Protein AF-A0A6L6BYK7-F1 (afdb_monomer)

pLDDT: mean 91.75, std 15.79, range [33.59, 98.62]

Radius of gyration: 14.8 Å; Cα contacts (8 Å, |Δi|>4): 148; chains: 1; bounding box: 34×34×35 Å

Nearest PDB structures (foldseek):
  1z94-assembly2_E-2  TM=8.835E-01  e=1.495E-04  Chromobacterium violaceum ATCC 12472
  1z94-assembly1_B  TM=9.245E-01  e=3.435E-04  Chromobacterium violaceum ATCC 12472
  1z94-assembly1_A  TM=8.862E-01  e=4.162E-04  Chromobacterium violaceum ATCC 12472
  2l8o-assembly1_A  TM=8.045E-01  e=5.737E-03  Cytophaga hutchinsonii ATCC 33406
  2n4b-assembly1_A  TM=7.050E-01  e=4.446E-02  Cupriavidus metallidurans CH34

Sequence (95 aa):
MADISNSADDRGEIRVARFFAGVQPERLFQAYTTPAELAEFFAPEGLSIDVDSVVIEPHVGGRFECTMVFDDTGEEAASIGVLIEVEAPNRLVGT

Secondary structure (DSSP, 8-state):
--------BTTTB-------TT--HHHHHHHHHSHHHHHHHSSPTTEEE-GGG-EE--STT-EEEEEEEETTT--EEEEEEEEEEEETTTEEEE-

Solvent-accessible surface area (backbone atoms only — not comparable to full-atom values): 5836 Å² total; per-residue (Å²): 135,83,86,80,82,76,76,81,51,100,76,86,54,86,80,87,87,84,87,68,85,95,60,56,57,58,57,56,39,46,35,76,54,32,42,71,50,30,36,75,66,72,48,56,92,72,38,41,38,50,48,91,53,36,42,59,38,96,40,66,76,20,48,40,33,36,31,38,30,34,72,90,77,65,51,76,47,79,46,77,32,41,23,74,42,64,45,87,53,82,42,78,41,69,98

Structure (mmCIF, N/CA/C/O backbone):
data_AF-A0A6L6BYK7-F1
#
_entry.id   AF-A0A6L6BYK7-F1
#
loop_
_atom_site.group_PDB
_atom_site.id
_atom_site.type_symbol
_atom_site.label_atom_id
_atom_site.label_alt_id
_atom_site.label_comp_id
_atom_site.label_asym_id
_atom_site.label_entity_id
_atom_site.label_seq_id
_atom_site.pdbx_PDB_ins_code
_atom_site.Cartn_x
_atom_site.Cartn_y
_atom_site.Cartn_z
_atom_site.occupancy
_atom_site.B_iso_or_equiv
_atom_site.auth_seq_id
_atom_site.auth_comp_id
_atom_site.auth_asym_id
_atom_site.auth_atom_id
_atom_site.pdbx_PDB_model_num
ATOM 1 N N . MET A 1 1 ? 17.671 -6.869 20.437 1.00 33.59 1 MET A N 1
ATOM 2 C CA . MET A 1 1 ? 17.619 -8.017 19.511 1.00 33.59 1 MET A CA 1
ATOM 3 C C . MET A 1 1 ? 16.214 -8.578 19.651 1.00 33.59 1 MET A C 1
ATOM 5 O O . MET A 1 1 ? 15.925 -9.161 20.683 1.00 33.59 1 MET A O 1
ATOM 9 N N . ALA A 1 2 ? 15.292 -8.187 18.768 1.00 40.50 2 ALA A N 1
ATOM 10 C CA . ALA A 1 2 ? 13.883 -8.562 18.893 1.00 40.50 2 ALA A CA 1
ATOM 11 C C . ALA A 1 2 ? 13.671 -9.924 18.222 1.00 40.50 2 ALA A C 1
ATOM 13 O O . ALA A 1 2 ? 13.982 -10.073 17.042 1.00 40.50 2 ALA A O 1
ATOM 14 N N . ASP A 1 3 ? 13.188 -10.893 18.995 1.00 37.09 3 ASP A N 1
ATOM 15 C CA . ASP A 1 3 ? 12.779 -12.216 18.530 1.00 37.09 3 ASP A CA 1
ATOM 16 C C . ASP A 1 3 ? 11.637 -12.086 17.513 1.00 37.09 3 ASP A C 1
ATOM 18 O O . ASP A 1 3 ? 10.531 -11.658 17.847 1.00 37.09 3 ASP A O 1
ATOM 22 N N . ILE A 1 4 ? 11.904 -12.458 16.261 1.00 48.94 4 ILE A N 1
ATOM 23 C CA . ILE A 1 4 ? 10.873 -12.644 15.240 1.00 48.94 4 ILE A CA 1
ATOM 24 C C . ILE A 1 4 ? 10.487 -14.122 15.295 1.00 48.94 4 ILE A C 1
ATOM 26 O O . ILE A 1 4 ? 11.108 -14.961 14.645 1.00 48.94 4 ILE A O 1
ATOM 30 N N . SER A 1 5 ? 9.478 -14.463 16.099 1.00 51.72 5 SER A N 1
ATOM 31 C CA . SER A 1 5 ? 8.858 -15.786 16.011 1.00 51.72 5 SER A CA 1
ATOM 32 C C . SER A 1 5 ? 7.971 -15.814 14.767 1.00 51.72 5 SER A C 1
ATOM 34 O O . SER A 1 5 ? 6.896 -15.221 14.748 1.00 51.72 5 SER A O 1
ATOM 36 N N . ASN A 1 6 ? 8.459 -16.456 13.706 1.00 47.62 6 ASN A N 1
ATOM 37 C CA . ASN A 1 6 ? 7.668 -16.783 12.527 1.00 47.62 6 ASN A CA 1
ATOM 38 C C . ASN A 1 6 ? 7.068 -18.180 12.740 1.00 47.62 6 ASN A C 1
ATOM 40 O O . ASN A 1 6 ? 7.723 -19.181 12.454 1.00 47.62 6 ASN A O 1
ATOM 44 N N . SER A 1 7 ? 5.861 -18.274 13.300 1.00 53.81 7 SER A N 1
ATOM 45 C CA . SER A 1 7 ? 5.095 -19.522 13.263 1.00 53.81 7 SER A CA 1
ATOM 46 C C . SER A 1 7 ? 4.191 -19.507 12.033 1.00 53.81 7 SER A C 1
ATOM 48 O O . S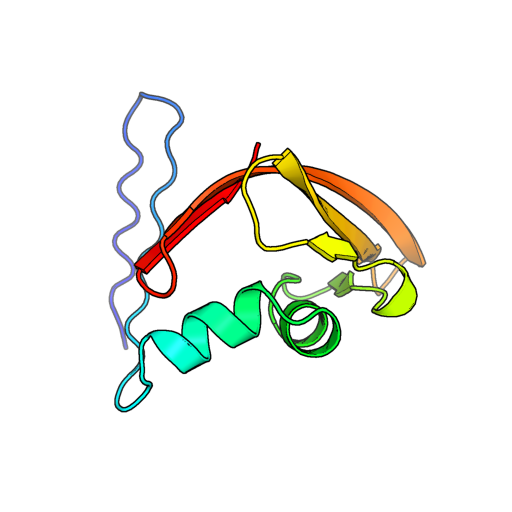ER A 1 7 ? 3.196 -18.787 11.979 1.00 53.81 7 SER A O 1
ATOM 50 N N . ALA A 1 8 ? 4.563 -20.289 11.019 1.00 49.28 8 ALA A N 1
ATOM 51 C CA . ALA A 1 8 ? 3.690 -20.553 9.885 1.00 49.28 8 ALA A CA 1
ATOM 52 C C . ALA A 1 8 ? 2.524 -21.440 10.356 1.00 49.28 8 ALA A C 1
ATOM 54 O O . ALA A 1 8 ? 2.734 -22.546 10.853 1.00 49.28 8 ALA A O 1
ATOM 55 N N . ASP A 1 9 ? 1.305 -20.924 10.240 1.00 54.81 9 ASP A N 1
ATOM 56 C CA . ASP A 1 9 ? 0.059 -21.682 10.343 1.00 54.81 9 ASP A CA 1
ATOM 57 C C . ASP A 1 9 ? -0.202 -22.368 8.987 1.00 54.81 9 ASP A C 1
ATOM 59 O O . ASP A 1 9 ? 0.024 -21.770 7.935 1.00 54.81 9 ASP A O 1
ATOM 63 N N . ASP A 1 10 ? -0.698 -23.605 8.994 1.00 58.66 10 ASP A N 1
ATOM 64 C CA . ASP A 1 10 ? -0.927 -24.477 7.824 1.00 58.66 10 ASP A CA 1
ATOM 65 C C . ASP A 1 10 ? -2.114 -24.011 6.936 1.00 58.66 10 ASP A C 1
ATOM 67 O O . ASP A 1 10 ? -2.711 -24.776 6.181 1.00 58.66 10 ASP A O 1
ATOM 71 N N . ARG A 1 11 ? -2.500 -22.730 7.048 1.00 65.12 11 ARG A N 1
ATOM 72 C CA . ARG A 1 11 ? -3.657 -22.089 6.394 1.00 65.12 11 ARG A CA 1
ATOM 73 C C . ARG A 1 11 ? -3.293 -21.114 5.270 1.00 65.12 11 ARG A C 1
ATOM 75 O O . ARG A 1 11 ? -4.178 -20.438 4.753 1.00 65.12 11 ARG A O 1
ATOM 82 N N . GLY A 1 12 ? -2.018 -21.027 4.888 1.00 86.44 12 GLY A N 1
ATOM 83 C CA . GLY A 1 12 ? -1.552 -20.057 3.888 1.00 86.44 12 GLY A CA 1
ATOM 84 C C . GLY A 1 12 ? -1.551 -18.610 4.394 1.00 86.44 12 GLY A C 1
ATOM 85 O O . GLY A 1 12 ? -1.533 -17.678 3.597 1.00 86.44 12 GLY A O 1
ATOM 86 N N . GLU A 1 13 ? -1.579 -18.41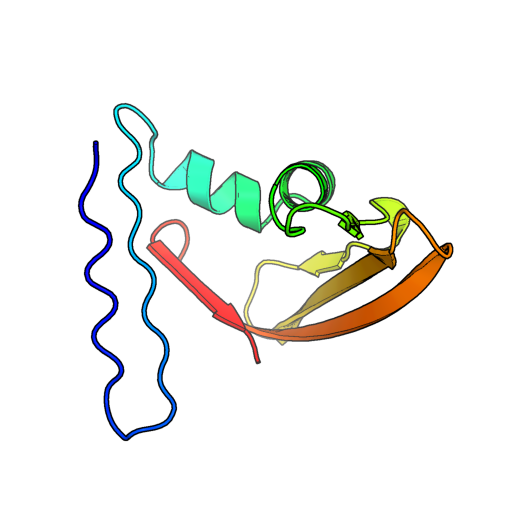5 5.714 1.00 90.75 13 GLU A N 1
ATOM 87 C CA . GLU A 1 13 ? -1.557 -17.099 6.346 1.00 90.75 13 GLU A CA 1
ATOM 88 C C . GLU A 1 13 ? -0.154 -16.775 6.864 1.00 90.75 13 GLU A C 1
ATOM 90 O O . GLU A 1 13 ? 0.434 -17.539 7.634 1.00 90.75 13 GLU A O 1
ATOM 95 N N . ILE A 1 14 ? 0.356 -15.604 6.486 1.00 93.25 14 ILE A N 1
ATOM 96 C CA . ILE A 1 14 ? 1.609 -15.057 7.006 1.00 93.25 14 ILE A CA 1
ATOM 97 C C . ILE A 1 14 ? 1.269 -13.897 7.938 1.00 93.25 14 ILE A C 1
ATOM 99 O O . ILE A 1 14 ? 0.582 -12.956 7.546 1.00 93.25 14 ILE A O 1
ATOM 103 N N . ARG A 1 15 ? 1.776 -13.947 9.175 1.00 94.44 15 ARG A N 1
ATOM 104 C CA . ARG A 1 15 ? 1.624 -12.870 10.161 1.00 94.44 15 ARG A CA 1
ATOM 105 C C . ARG A 1 15 ? 2.975 -12.243 10.469 1.00 94.44 15 ARG A C 1
ATOM 107 O O . ARG A 1 15 ? 3.893 -12.928 10.911 1.00 94.44 15 ARG A O 1
ATOM 114 N N . VAL A 1 16 ? 3.074 -10.927 10.298 1.00 94.75 16 VAL A N 1
ATOM 115 C CA . VAL A 1 16 ? 4.262 -10.146 10.657 1.00 94.75 16 VAL A CA 1
ATOM 116 C C . VAL A 1 16 ? 3.878 -9.119 11.713 1.00 94.75 16 VAL A C 1
ATOM 118 O O . VAL A 1 16 ? 2.991 -8.301 11.496 1.00 94.75 16 VAL A O 1
ATOM 121 N N . ALA A 1 17 ? 4.564 -9.146 12.856 1.00 95.62 17 ALA A N 1
ATOM 122 C CA . ALA A 1 17 ? 4.422 -8.146 13.908 1.00 95.62 17 ALA A CA 1
ATOM 123 C C . ALA A 1 17 ? 5.713 -7.328 14.051 1.00 95.62 17 ALA A C 1
ATOM 125 O O . ALA A 1 17 ? 6.831 -7.853 13.962 1.00 95.62 17 ALA A O 1
ATOM 126 N N . ARG A 1 18 ? 5.551 -6.021 14.270 1.00 95.06 18 ARG A N 1
ATOM 127 C CA . ARG A 1 18 ? 6.627 -5.057 14.526 1.00 95.06 18 ARG A CA 1
ATOM 128 C C . ARG A 1 18 ? 6.174 -4.089 15.619 1.00 95.06 18 ARG A C 1
ATOM 130 O O . ARG A 1 18 ? 5.005 -3.720 15.665 1.00 95.06 18 ARG A O 1
ATOM 137 N N . PHE A 1 19 ? 7.096 -3.688 16.493 1.00 96.12 19 PHE A N 1
ATOM 138 C CA . PHE A 1 19 ? 6.844 -2.703 17.546 1.00 96.12 19 PHE A CA 1
ATOM 139 C C . PHE A 1 19 ? 7.594 -1.406 17.241 1.00 96.12 19 PHE A C 1
ATOM 141 O O . PHE A 1 19 ? 8.806 -1.433 17.026 1.00 96.12 19 PHE A O 1
ATOM 148 N N . PHE A 1 20 ? 6.880 -0.282 17.271 1.00 95.62 20 PHE A N 1
ATOM 149 C CA . PHE A 1 20 ? 7.426 1.049 17.014 1.00 95.62 20 PHE A CA 1
ATOM 150 C C . PHE A 1 20 ? 7.320 1.904 18.282 1.00 95.62 20 PHE A C 1
ATOM 152 O O . PHE A 1 20 ? 6.245 2.377 18.646 1.00 95.62 20 PHE A O 1
ATOM 159 N N . ALA A 1 21 ? 8.439 2.081 18.987 1.00 96.69 21 ALA A N 1
ATOM 160 C CA . ALA A 1 21 ? 8.474 2.838 20.236 1.00 96.69 21 ALA A CA 1
ATOM 161 C C . ALA A 1 21 ? 8.283 4.343 19.983 1.00 96.69 21 ALA A C 1
ATOM 163 O O . ALA A 1 21 ? 9.025 4.940 19.209 1.00 96.69 21 ALA A O 1
ATOM 164 N N . GLY A 1 22 ? 7.316 4.962 20.666 1.00 96.69 22 GLY A N 1
ATOM 165 C CA . GLY A 1 22 ? 7.085 6.411 20.600 1.00 96.69 22 GLY A CA 1
ATOM 166 C C . GLY A 1 22 ? 6.438 6.912 19.303 1.00 96.69 22 GLY A C 1
ATOM 167 O O . GLY A 1 22 ? 6.360 8.120 19.101 1.00 96.69 22 GLY A O 1
ATOM 168 N N . VAL A 1 23 ? 5.965 6.012 18.437 1.00 96.44 23 VAL A N 1
ATOM 169 C CA . VAL A 1 23 ? 5.258 6.367 17.200 1.00 96.44 23 VAL A CA 1
ATOM 170 C C . VAL A 1 23 ? 3.753 6.252 17.429 1.00 96.44 23 VAL A C 1
ATOM 172 O O . VAL A 1 23 ? 3.274 5.250 17.958 1.00 96.44 23 VAL A O 1
ATOM 175 N N . GLN A 1 24 ? 3.006 7.284 17.040 1.00 97.44 24 GLN A N 1
ATOM 176 C CA . GLN A 1 24 ? 1.544 7.279 17.119 1.00 97.44 24 GLN A CA 1
ATOM 177 C C . GLN A 1 24 ? 0.939 6.446 15.971 1.00 97.44 24 GLN A C 1
ATOM 179 O O . GLN A 1 24 ? 1.484 6.489 14.861 1.00 97.44 24 GLN A O 1
ATOM 184 N N . PRO A 1 25 ? -0.177 5.723 16.188 1.00 97.50 25 PRO A N 1
ATOM 185 C CA . PRO A 1 25 ? -0.841 4.939 15.142 1.00 97.50 25 PRO A CA 1
ATOM 186 C C . PRO A 1 25 ? -1.155 5.743 13.876 1.00 97.50 25 PRO A C 1
ATOM 188 O O . PRO A 1 25 ? -0.963 5.248 12.772 1.00 97.50 25 PRO A O 1
ATOM 191 N N . GLU A 1 26 ? -1.549 7.009 14.019 1.00 98.25 26 GLU A N 1
ATOM 192 C CA . GLU A 1 26 ? -1.858 7.915 12.910 1.00 98.25 26 GLU A CA 1
ATOM 193 C C . GLU A 1 26 ? -0.651 8.137 11.998 1.00 98.25 26 GLU A C 1
ATOM 195 O O . GLU A 1 26 ? -0.810 8.235 10.783 1.00 98.25 26 GLU A O 1
ATOM 200 N N . ARG A 1 27 ? 0.565 8.170 12.562 1.00 98.00 27 ARG A N 1
ATOM 201 C CA . ARG A 1 27 ? 1.787 8.333 11.769 1.00 98.00 27 ARG A CA 1
ATOM 202 C C . ARG A 1 27 ? 2.119 7.070 10.983 1.00 98.00 27 ARG A C 1
ATOM 204 O O . ARG A 1 27 ? 2.546 7.176 9.840 1.00 98.00 27 ARG A O 1
ATOM 211 N N . LEU A 1 28 ? 1.917 5.894 11.582 1.00 97.50 28 LEU A N 1
ATOM 212 C CA . LEU A 1 28 ? 2.085 4.626 10.870 1.00 97.50 28 LEU A CA 1
ATOM 213 C C . LEU A 1 28 ? 1.057 4.509 9.750 1.00 97.50 28 LEU A C 1
ATOM 215 O O . LEU A 1 28 ? 1.431 4.218 8.623 1.00 97.50 28 LEU A O 1
ATOM 219 N N . PHE A 1 29 ? -0.212 4.802 10.035 1.00 98.25 29 PHE A N 1
ATOM 220 C CA . PHE A 1 29 ? -1.261 4.797 9.023 1.00 98.25 29 PHE A CA 1
ATOM 221 C C . PHE A 1 29 ? -0.914 5.736 7.862 1.00 98.25 29 PHE A C 1
ATOM 223 O O . PHE A 1 29 ? -0.941 5.313 6.712 1.00 98.25 29 PHE A O 1
ATOM 230 N N . GLN A 1 30 ? -0.487 6.969 8.165 1.00 98.25 30 GLN A N 1
ATOM 231 C CA . GLN A 1 30 ? -0.057 7.935 7.155 1.00 98.25 30 GLN A CA 1
ATOM 232 C C . GLN A 1 30 ? 1.079 7.404 6.271 1.00 98.25 30 GLN A C 1
ATOM 234 O O . GLN A 1 30 ? 1.019 7.610 5.060 1.00 98.25 30 GLN A O 1
ATOM 239 N N . ALA A 1 31 ? 2.057 6.696 6.842 1.00 98.06 31 ALA A N 1
ATOM 240 C CA . ALA A 1 31 ? 3.166 6.116 6.087 1.00 98.06 31 ALA A CA 1
ATOM 241 C C . ALA A 1 31 ? 2.687 5.085 5.052 1.00 98.06 31 ALA A C 1
ATOM 243 O O . ALA A 1 31 ? 3.183 5.060 3.931 1.00 98.06 31 ALA A O 1
ATOM 244 N N . TYR A 1 32 ? 1.669 4.286 5.383 1.00 97.69 32 TYR A N 1
ATOM 245 C CA . TYR A 1 32 ? 1.062 3.337 4.441 1.00 97.69 32 TYR A CA 1
ATOM 246 C C . TYR A 1 32 ? 0.095 3.980 3.440 1.00 97.69 32 TYR A C 1
ATOM 248 O O . TYR A 1 32 ? -0.245 3.344 2.446 1.00 97.69 32 TYR A O 1
ATOM 256 N N . THR A 1 33 ? -0.381 5.205 3.683 1.00 98.25 33 THR A N 1
ATOM 257 C CA . THR A 1 33 ? -1.385 5.864 2.827 1.00 98.25 33 THR A CA 1
ATOM 258 C C . THR A 1 33 ? -0.879 7.096 2.084 1.00 98.25 33 THR A C 1
ATOM 260 O O . THR A 1 33 ? -1.656 7.753 1.395 1.00 98.25 33 THR A O 1
ATOM 263 N N . THR A 1 34 ? 0.399 7.441 2.231 1.00 98.31 34 THR A N 1
ATOM 264 C CA . THR A 1 34 ? 1.022 8.587 1.559 1.00 98.31 34 THR A CA 1
ATOM 265 C C . THR A 1 34 ? 1.989 8.060 0.504 1.00 98.31 34 THR A C 1
ATOM 267 O O . THR A 1 34 ? 2.975 7.437 0.889 1.00 98.31 34 THR A O 1
ATOM 270 N N . PRO A 1 35 ? 1.760 8.314 -0.799 1.00 98.38 35 PRO A N 1
ATOM 271 C CA . PRO A 1 35 ? 2.544 7.704 -1.875 1.00 98.38 35 PRO A CA 1
ATOM 272 C C . PRO A 1 35 ? 4.064 7.832 -1.714 1.00 98.38 35 PRO A C 1
ATOM 274 O O . PRO A 1 35 ? 4.780 6.836 -1.767 1.00 98.38 35 PRO A O 1
ATOM 277 N N . ALA A 1 36 ? 4.540 9.047 -1.427 1.00 98.06 36 ALA A N 1
ATOM 278 C CA . ALA A 1 36 ? 5.962 9.313 -1.227 1.00 98.06 36 ALA A CA 1
ATOM 279 C C . ALA A 1 36 ? 6.544 8.572 -0.015 1.00 98.06 36 ALA A C 1
ATOM 281 O O . ALA A 1 36 ? 7.661 8.082 -0.087 1.00 98.06 36 ALA A O 1
ATOM 282 N N . GLU A 1 37 ? 5.789 8.450 1.080 1.00 98.25 37 GLU A N 1
ATOM 283 C CA . GLU A 1 37 ? 6.269 7.759 2.280 1.00 98.25 37 GLU A CA 1
ATOM 284 C C . GLU A 1 37 ? 6.270 6.240 2.085 1.00 98.25 37 GLU A C 1
ATOM 286 O O . GLU A 1 37 ? 7.220 5.582 2.492 1.00 98.25 37 GLU A O 1
ATOM 291 N N . LEU A 1 38 ? 5.249 5.679 1.423 1.00 98.31 38 LEU A N 1
ATOM 292 C CA . LEU A 1 38 ? 5.186 4.248 1.115 1.00 98.31 38 LEU A CA 1
ATOM 293 C C . LEU A 1 38 ? 6.411 3.812 0.297 1.00 98.31 38 LEU A C 1
ATOM 295 O O . LEU A 1 38 ? 7.041 2.800 0.615 1.00 98.31 38 LEU A O 1
ATOM 299 N N . ALA A 1 39 ? 6.761 4.592 -0.731 1.00 98.12 39 ALA A N 1
ATOM 300 C CA . ALA A 1 39 ? 7.880 4.297 -1.621 1.00 98.12 39 ALA A CA 1
ATOM 301 C C . ALA A 1 39 ? 9.233 4.208 -0.886 1.00 98.12 39 ALA A C 1
ATOM 303 O O . ALA A 1 39 ? 10.122 3.489 -1.335 1.00 98.12 39 ALA A O 1
ATOM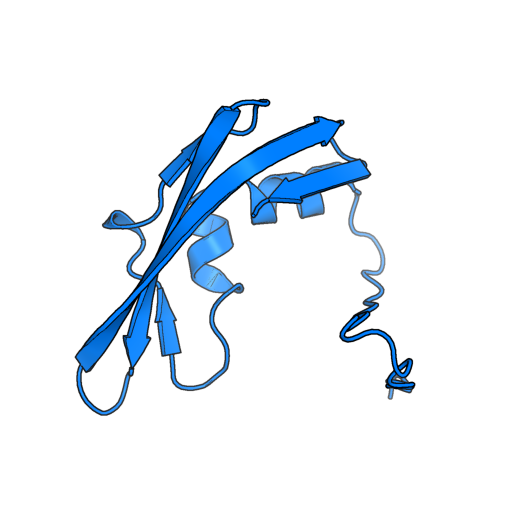 304 N N . GLU A 1 40 ? 9.382 4.880 0.261 1.00 97.25 40 GLU A N 1
ATOM 305 C CA . GLU A 1 40 ? 10.631 4.894 1.031 1.00 97.25 40 GLU A CA 1
ATOM 306 C C . GLU A 1 40 ? 10.892 3.608 1.830 1.00 97.25 40 GLU A C 1
ATOM 308 O O . GLU A 1 40 ? 12.049 3.321 2.134 1.00 97.25 40 GLU A O 1
ATOM 313 N N . PHE A 1 41 ? 9.859 2.844 2.213 1.00 95.19 41 PHE A N 1
ATOM 314 C CA . PHE A 1 41 ? 10.041 1.709 3.136 1.00 95.19 41 PHE A CA 1
ATOM 315 C C . PHE A 1 41 ? 9.360 0.402 2.725 1.00 95.19 41 PHE A C 1
ATOM 317 O O . PHE A 1 41 ? 9.642 -0.632 3.333 1.00 95.19 41 PHE A O 1
ATOM 324 N N . PHE A 1 42 ? 8.425 0.429 1.771 1.00 96.31 42 PHE A N 1
ATOM 325 C CA . PHE A 1 42 ? 7.604 -0.745 1.464 1.00 96.31 42 PHE A CA 1
ATOM 326 C C . PHE A 1 42 ? 8.332 -1.778 0.593 1.00 96.31 42 PHE A C 1
ATOM 328 O O . PHE A 1 42 ? 8.018 -2.968 0.660 1.00 96.31 42 PHE A O 1
ATOM 335 N N . ALA A 1 43 ? 9.320 -1.345 -0.194 1.00 96.38 43 ALA A N 1
ATOM 336 C CA . ALA A 1 43 ? 10.144 -2.243 -0.993 1.00 96.38 43 ALA A CA 1
ATOM 337 C C . ALA A 1 43 ? 11.118 -3.044 -0.102 1.00 96.38 43 ALA A C 1
ATOM 339 O O . ALA A 1 43 ? 11.706 -2.482 0.828 1.00 96.38 43 ALA A O 1
ATOM 340 N N . PRO A 1 44 ? 11.314 -4.349 -0.359 1.00 94.81 44 PRO A N 1
ATOM 341 C CA . PRO A 1 44 ? 12.390 -5.103 0.272 1.00 94.81 44 PRO A CA 1
ATOM 342 C C . PRO A 1 44 ? 13.766 -4.638 -0.233 1.00 94.81 44 PRO A C 1
ATOM 344 O O . PRO A 1 44 ? 13.883 -4.001 -1.274 1.00 94.81 44 PRO A O 1
ATOM 347 N N . GLU A 1 45 ? 14.826 -5.003 0.488 1.00 96.19 45 GLU A N 1
ATOM 348 C CA . GLU A 1 45 ? 16.204 -4.726 0.065 1.00 96.19 45 GLU A CA 1
ATOM 349 C C . GLU A 1 45 ? 16.497 -5.311 -1.332 1.00 96.19 45 GLU A C 1
ATOM 351 O O . GLU A 1 45 ? 16.156 -6.463 -1.610 1.00 96.19 45 GLU A O 1
ATOM 356 N N . GLY A 1 46 ? 17.140 -4.515 -2.193 1.00 97.12 46 GLY A N 1
ATOM 357 C CA . GLY A 1 46 ? 17.425 -4.856 -3.595 1.00 97.12 46 GLY A CA 1
ATOM 358 C C . GLY A 1 46 ? 16.319 -4.472 -4.584 1.00 97.12 46 GLY A C 1
ATOM 359 O O . GLY A 1 46 ? 16.467 -4.719 -5.783 1.00 97.12 46 GLY A O 1
ATOM 360 N N . LEU A 1 47 ? 15.223 -3.888 -4.091 1.00 98.25 47 LEU A N 1
ATOM 361 C CA . LEU A 1 47 ? 14.178 -3.288 -4.905 1.00 98.25 47 LEU A CA 1
ATOM 362 C C . LEU A 1 47 ? 13.897 -1.862 -4.431 1.00 98.25 47 LEU A C 1
ATOM 364 O O . LEU A 1 47 ? 13.972 -1.545 -3.242 1.00 98.25 47 LEU A O 1
ATOM 368 N N . SER A 1 48 ? 13.475 -1.027 -5.369 1.00 98.12 48 SER A N 1
ATOM 369 C CA . SER A 1 48 ? 12.948 0.311 -5.121 1.00 98.12 48 SER A CA 1
ATOM 370 C C . SER A 1 48 ? 11.511 0.417 -5.636 1.00 98.12 48 SER A C 1
ATOM 372 O O . SER A 1 48 ? 11.072 -0.398 -6.442 1.00 98.12 48 SER A O 1
ATOM 374 N N . ILE A 1 49 ? 10.733 1.382 -5.141 1.00 98.44 49 ILE A N 1
ATOM 375 C CA . ILE A 1 49 ? 9.407 1.695 -5.694 1.00 98.44 49 ILE A CA 1
ATOM 376 C C . ILE A 1 49 ? 9.514 2.993 -6.482 1.00 98.44 49 ILE A C 1
ATOM 378 O O . ILE A 1 49 ? 9.980 4.002 -5.950 1.00 98.44 49 ILE A O 1
ATOM 382 N N . ASP A 1 50 ? 9.039 2.980 -7.727 1.00 97.19 50 ASP A N 1
ATOM 383 C CA . ASP A 1 50 ? 8.847 4.212 -8.487 1.00 97.1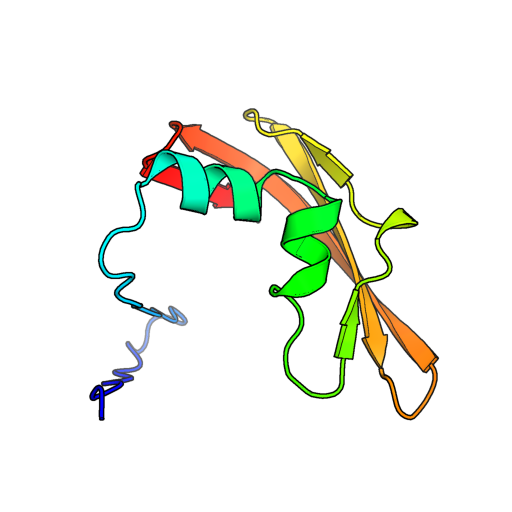9 50 ASP A CA 1
ATOM 384 C C . ASP A 1 50 ? 7.703 5.013 -7.856 1.00 97.19 50 ASP A C 1
ATOM 386 O O . ASP A 1 50 ? 6.541 4.612 -7.924 1.00 97.19 50 ASP A O 1
ATOM 390 N N . VAL A 1 51 ? 8.020 6.145 -7.229 1.00 97.62 51 VAL A N 1
ATOM 391 C CA . VAL A 1 51 ? 7.037 6.981 -6.527 1.00 97.62 51 VAL A CA 1
ATOM 392 C C . VAL A 1 51 ? 5.926 7.488 -7.447 1.00 97.62 51 VAL A C 1
ATOM 394 O O . VAL A 1 51 ? 4.784 7.602 -7.002 1.00 97.62 51 VAL A O 1
ATOM 397 N N .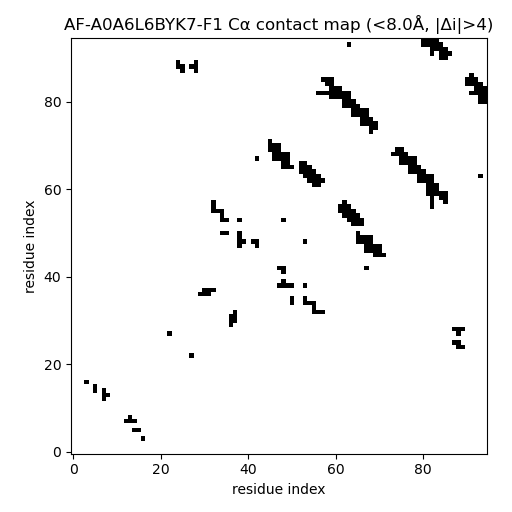 ASP A 1 52 ? 6.223 7.734 -8.726 1.00 97.94 52 ASP A N 1
ATOM 398 C CA . ASP A 1 52 ? 5.237 8.235 -9.689 1.00 97.94 52 ASP A CA 1
ATOM 399 C C . ASP A 1 52 ? 4.228 7.144 -10.090 1.00 97.94 52 ASP A C 1
ATOM 401 O O . ASP A 1 52 ? 3.123 7.448 -10.546 1.00 97.94 52 ASP A O 1
ATOM 405 N N . SER A 1 53 ? 4.572 5.871 -9.859 1.00 97.88 53 SER A N 1
ATOM 406 C CA . SER A 1 53 ? 3.670 4.729 -10.043 1.00 97.88 53 SER A CA 1
ATOM 407 C C . SER A 1 53 ? 2.699 4.522 -8.875 1.00 97.88 53 SER A C 1
ATOM 409 O O . SER A 1 53 ? 1.734 3.766 -9.005 1.00 97.88 53 SER A O 1
ATOM 411 N N . VAL A 1 54 ? 2.943 5.159 -7.723 1.00 98.62 54 VAL A N 1
ATOM 412 C CA . VAL A 1 54 ? 2.193 4.870 -6.500 1.00 98.62 54 VAL A CA 1
ATOM 413 C C . VAL A 1 54 ? 0.844 5.584 -6.503 1.00 98.62 54 VAL A C 1
ATOM 415 O O . VAL A 1 54 ? 0.765 6.813 -6.461 1.00 98.62 54 VAL A O 1
ATOM 418 N N . VAL A 1 55 ? -0.240 4.809 -6.462 1.00 98.62 55 VAL A N 1
ATOM 419 C CA . VAL A 1 55 ? -1.606 5.320 -6.292 1.00 98.62 55 VAL A CA 1
ATOM 420 C C . VAL A 1 55 ? -2.211 4.734 -5.031 1.00 98.62 55 VAL A C 1
ATOM 422 O O . VAL A 1 55 ? -2.334 3.519 -4.902 1.00 98.62 55 VAL A O 1
ATOM 425 N N . ILE A 1 56 ? -2.618 5.605 -4.106 1.00 98.56 56 ILE A N 1
ATOM 426 C CA . ILE A 1 56 ? -3.277 5.202 -2.864 1.00 98.56 56 ILE A CA 1
ATOM 427 C C . ILE A 1 56 ? -4.496 6.087 -2.630 1.00 98.56 56 ILE A C 1
ATOM 429 O O . ILE A 1 56 ? -4.378 7.297 -2.440 1.00 98.56 56 ILE A O 1
ATOM 433 N N . GLU A 1 57 ? -5.673 5.475 -2.612 1.00 98.62 57 GLU A N 1
ATOM 434 C CA . GLU A 1 57 ? -6.952 6.134 -2.349 1.00 98.62 57 GLU A CA 1
ATOM 435 C C . GLU A 1 57 ? -7.537 5.551 -1.052 1.00 98.62 57 GLU A C 1
ATOM 437 O O . GLU A 1 57 ? -8.222 4.534 -1.108 1.00 98.62 57 GLU A O 1
ATOM 442 N N . PRO A 1 58 ? -7.257 6.126 0.138 1.00 97.44 58 PRO A N 1
ATOM 443 C CA . PRO A 1 58 ? -7.510 5.487 1.436 1.00 97.44 58 PRO A CA 1
ATOM 444 C C . PRO A 1 58 ? -8.990 5.530 1.858 1.00 97.44 58 PRO A C 1
ATOM 446 O O . PRO A 1 58 ? -9.363 6.110 2.877 1.00 97.44 58 PRO A O 1
ATOM 449 N N . HIS A 1 59 ? -9.847 4.897 1.066 1.00 98.31 59 HIS A N 1
ATOM 450 C CA . HIS A 1 59 ? -11.254 4.632 1.337 1.00 98.31 59 HIS A CA 1
ATOM 451 C C . HIS A 1 59 ? -11.639 3.265 0.760 1.00 98.31 59 HIS A C 1
ATOM 453 O O . HIS A 1 59 ? -10.965 2.731 -0.118 1.00 98.31 59 HIS A O 1
ATOM 459 N N . VAL A 1 60 ? -12.750 2.689 1.226 1.00 98.62 60 VAL A N 1
ATOM 460 C CA . VAL A 1 60 ? -13.268 1.429 0.666 1.00 98.62 60 VAL A CA 1
ATOM 461 C C . VAL A 1 60 ? -13.536 1.597 -0.835 1.00 98.62 60 VAL A C 1
ATOM 463 O O . VAL A 1 60 ? -14.135 2.588 -1.259 1.00 98.62 60 VAL A O 1
ATOM 466 N N . GLY A 1 61 ? -13.063 0.641 -1.632 1.00 98.62 61 GLY A N 1
ATOM 467 C CA . GLY A 1 61 ? -13.103 0.655 -3.094 1.00 98.62 61 GLY A CA 1
ATOM 468 C C . GLY A 1 61 ? -11.994 1.473 -3.763 1.00 98.62 61 GLY A C 1
ATOM 469 O O . GLY A 1 61 ? -11.944 1.495 -4.989 1.00 98.62 61 GLY A O 1
ATOM 470 N N . GLY A 1 62 ? -11.132 2.141 -2.993 1.00 98.56 62 GLY A N 1
ATOM 471 C CA . GLY A 1 62 ? -10.009 2.906 -3.523 1.00 98.56 62 GLY A CA 1
ATOM 472 C C . GLY A 1 62 ? -8.843 2.021 -3.964 1.00 98.56 62 GLY A C 1
ATOM 473 O O . GLY A 1 62 ? -8.672 0.897 -3.484 1.00 98.56 62 GLY A O 1
ATOM 474 N N . ARG A 1 63 ? -8.048 2.529 -4.902 1.00 98.62 63 ARG A N 1
ATOM 475 C CA . ARG A 1 63 ? -6.875 1.849 -5.463 1.00 98.62 63 ARG A CA 1
ATOM 476 C C . ARG A 1 63 ? -5.707 1.804 -4.475 1.00 98.62 63 ARG A C 1
ATOM 478 O O . ARG A 1 63 ? -5.489 2.745 -3.710 1.00 98.62 63 ARG A O 1
ATOM 485 N N . PHE A 1 64 ? -4.942 0.718 -4.545 1.00 98.50 64 PHE A N 1
ATOM 486 C CA . PHE A 1 64 ? -3.616 0.586 -3.948 1.00 98.50 64 PHE A CA 1
ATOM 487 C C . PHE A 1 64 ? -2.688 -0.029 -4.996 1.00 98.50 64 PHE A C 1
ATOM 489 O O . PHE A 1 64 ? -2.763 -1.224 -5.279 1.00 98.50 64 PHE A O 1
ATOM 496 N N . GLU A 1 65 ? -1.859 0.798 -5.619 1.00 98.56 65 GLU A N 1
ATOM 497 C CA . GLU A 1 65 ? -0.988 0.402 -6.722 1.00 98.56 65 GLU A CA 1
ATOM 498 C C . GLU A 1 65 ? 0.427 0.915 -6.488 1.00 98.56 65 GLU A C 1
ATOM 500 O O . GLU A 1 65 ? 0.609 2.024 -5.985 1.00 98.56 65 GLU A O 1
ATOM 505 N N . CYS A 1 66 ? 1.422 0.113 -6.858 1.00 98.31 66 CYS A N 1
ATOM 506 C CA . CYS A 1 66 ? 2.818 0.526 -6.936 1.00 98.31 66 CYS A CA 1
ATOM 507 C C . CYS A 1 66 ? 3.600 -0.400 -7.873 1.00 98.31 66 CYS A C 1
ATOM 509 O O . CYS A 1 66 ? 3.281 -1.583 -8.009 1.00 98.31 66 CYS A O 1
ATOM 511 N N . THR A 1 67 ? 4.654 0.122 -8.488 1.00 98.56 67 THR A N 1
ATOM 512 C CA . THR A 1 67 ? 5.613 -0.658 -9.270 1.00 98.56 67 THR A CA 1
ATOM 513 C C . THR A 1 67 ? 6.915 -0.765 -8.496 1.00 98.56 67 THR A C 1
ATOM 515 O O . THR A 1 67 ? 7.531 0.246 -8.156 1.00 98.56 67 THR A O 1
ATOM 518 N N . MET A 1 68 ? 7.333 -2.000 -8.216 1.00 98.12 68 MET A N 1
ATOM 519 C CA . MET A 1 68 ? 8.670 -2.281 -7.705 1.00 98.12 68 MET A CA 1
ATOM 520 C C . MET A 1 68 ? 9.637 -2.457 -8.875 1.00 98.12 68 MET A C 1
ATOM 522 O O . MET A 1 68 ? 9.298 -3.102 -9.866 1.00 98.12 68 MET A O 1
ATOM 526 N N . VAL A 1 69 ? 10.837 -1.910 -8.741 1.00 98.38 69 VAL A N 1
ATOM 527 C CA . VAL A 1 69 ? 11.920 -1.970 -9.720 1.00 98.38 69 VAL A CA 1
ATOM 528 C C . VAL A 1 69 ? 13.076 -2.743 -9.101 1.00 98.38 69 VAL A C 1
ATOM 530 O O . VAL A 1 69 ? 13.483 -2.457 -7.975 1.00 98.38 69 VAL A O 1
ATOM 533 N N . PHE A 1 70 ? 13.597 -3.732 -9.818 1.00 97.94 70 PHE A N 1
ATOM 534 C CA . PHE A 1 70 ? 14.798 -4.458 -9.411 1.00 97.94 70 PHE A CA 1
ATOM 535 C C . PHE A 1 70 ? 16.028 -3.584 -9.656 1.00 97.94 70 PHE A C 1
ATOM 537 O O . PHE A 1 70 ? 16.301 -3.206 -10.794 1.00 97.94 70 PHE A O 1
ATOM 544 N N . ASP A 1 71 ? 16.793 -3.273 -8.610 1.00 97.69 71 ASP A N 1
ATOM 545 C CA . ASP A 1 71 ? 17.884 -2.292 -8.709 1.00 97.69 71 ASP A CA 1
ATOM 546 C C . ASP A 1 71 ? 19.034 -2.755 -9.630 1.00 97.69 71 ASP A C 1
ATOM 548 O O . ASP A 1 71 ? 19.778 -1.937 -10.174 1.00 97.69 71 ASP A O 1
ATOM 552 N N . ASP A 1 72 ? 19.205 -4.068 -9.807 1.00 97.69 72 ASP A N 1
ATOM 553 C CA . ASP A 1 72 ? 20.290 -4.673 -10.586 1.00 97.69 72 ASP A CA 1
ATOM 554 C C . ASP A 1 72 ? 19.994 -4.780 -12.091 1.00 97.69 72 ASP A C 1
ATOM 556 O O . ASP A 1 72 ? 20.903 -4.671 -12.918 1.00 97.69 72 ASP A O 1
ATOM 560 N N . THR A 1 73 ? 18.731 -4.998 -12.446 1.00 98.00 73 THR A N 1
ATOM 561 C CA . THR A 1 73 ? 18.272 -5.286 -13.812 1.00 98.00 73 THR A CA 1
ATOM 562 C C . THR A 1 73 ? 17.405 -4.175 -14.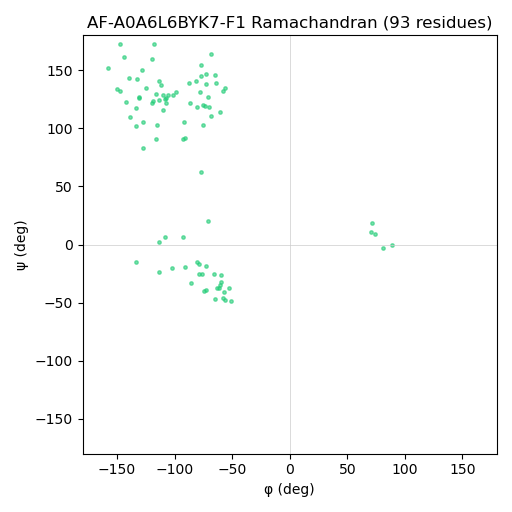393 1.00 98.00 73 THR A C 1
ATOM 564 O O . THR A 1 73 ? 17.321 -4.047 -15.614 1.00 98.00 73 THR A O 1
ATOM 567 N N . GLY A 1 74 ? 16.775 -3.366 -13.540 1.00 97.75 74 GLY A N 1
ATOM 568 C CA . GLY A 1 74 ? 15.748 -2.402 -13.922 1.00 97.75 74 GLY A CA 1
ATOM 569 C C . GLY A 1 74 ? 14.424 -3.049 -14.336 1.00 97.75 74 GLY A C 1
ATOM 570 O O . GLY A 1 74 ? 13.577 -2.359 -14.895 1.00 97.75 74 GLY A O 1
ATOM 571 N N . GLU A 1 75 ? 14.240 -4.358 -14.120 1.00 98.19 75 GLU A N 1
ATOM 572 C CA . GLU A 1 75 ? 12.958 -5.014 -14.384 1.00 98.19 75 GLU A CA 1
ATOM 573 C C . GLU A 1 75 ? 11.871 -4.469 -13.451 1.00 98.19 75 GLU A C 1
ATOM 575 O O . GLU A 1 75 ? 12.132 -4.134 -12.295 1.00 98.19 75 GLU A O 1
ATOM 580 N N . GLU A 1 76 ? 10.640 -4.391 -13.954 1.00 98.06 76 GLU A N 1
ATOM 581 C CA . GLU A 1 76 ? 9.500 -3.820 -13.238 1.00 98.06 76 GLU A CA 1
ATOM 582 C C . GLU A 1 76 ? 8.476 -4.899 -12.871 1.00 98.06 76 GLU A C 1
ATOM 584 O O . GLU A 1 76 ? 8.112 -5.750 -13.688 1.00 98.06 76 GLU A O 1
ATOM 589 N N . ALA A 1 77 ? 7.959 -4.824 -11.647 1.00 97.19 77 ALA A N 1
ATOM 590 C CA . ALA A 1 77 ? 6.891 -5.670 -11.136 1.00 97.19 77 ALA A CA 1
ATOM 591 C C . ALA A 1 77 ? 5.767 -4.806 -10.549 1.00 97.19 77 ALA A C 1
ATOM 593 O O . ALA A 1 77 ? 5.885 -4.249 -9.454 1.00 97.19 77 ALA A O 1
ATOM 594 N N . ALA A 1 78 ? 4.657 -4.709 -11.282 1.00 97.31 78 ALA A N 1
ATOM 595 C CA . ALA A 1 78 ? 3.478 -3.971 -10.845 1.00 97.31 78 ALA A CA 1
ATOM 596 C C . ALA A 1 78 ? 2.663 -4.768 -9.815 1.00 97.31 78 ALA A C 1
ATOM 598 O O . ALA A 1 78 ? 2.311 -5.928 -10.039 1.00 97.31 78 ALA A O 1
ATOM 599 N N . SER A 1 79 ? 2.315 -4.110 -8.713 1.00 96.31 79 SER A N 1
ATOM 600 C CA . SER A 1 79 ? 1.354 -4.571 -7.713 1.00 96.31 79 SER A CA 1
ATOM 601 C C . SER A 1 79 ? 0.090 -3.725 -7.816 1.00 96.31 79 SER A C 1
ATOM 603 O O . SER A 1 79 ? 0.160 -2.499 -7.760 1.00 96.31 79 SER A O 1
ATOM 605 N N . ILE A 1 80 ? -1.065 -4.372 -7.981 1.00 97.81 80 ILE A N 1
ATOM 606 C CA . ILE A 1 80 ? -2.365 -3.711 -8.135 1.00 97.81 80 ILE A CA 1
ATOM 607 C C . ILE A 1 80 ? -3.355 -4.361 -7.177 1.00 97.81 80 ILE A C 1
ATOM 609 O O . ILE A 1 80 ? -3.556 -5.573 -7.228 1.00 97.81 80 ILE A O 1
ATOM 613 N N . GLY A 1 81 ? -4.002 -3.546 -6.351 1.00 97.94 81 GLY A N 1
ATOM 614 C CA . GLY A 1 81 ? -5.012 -3.987 -5.401 1.00 97.94 81 GLY A CA 1
ATOM 615 C C . GLY A 1 81 ? -6.098 -2.942 -5.160 1.00 97.94 81 GLY A C 1
ATOM 616 O O . GLY A 1 81 ? -6.029 -1.798 -5.618 1.00 97.94 81 GLY A O 1
ATOM 617 N N . VAL A 1 82 ? -7.127 -3.358 -4.422 1.00 98.56 82 VAL A N 1
ATOM 618 C CA . VAL A 1 82 ? -8.243 -2.504 -3.997 1.00 98.56 82 VAL A CA 1
ATOM 619 C C . VAL A 1 82 ? -8.370 -2.568 -2.482 1.00 98.56 82 VAL A C 1
ATOM 621 O O . VAL A 1 82 ? -8.358 -3.653 -1.901 1.00 98.56 82 VAL A O 1
ATOM 624 N N . LEU A 1 83 ? -8.531 -1.416 -1.835 1.00 98.62 83 LEU A N 1
ATOM 625 C CA . LEU A 1 83 ? -8.802 -1.342 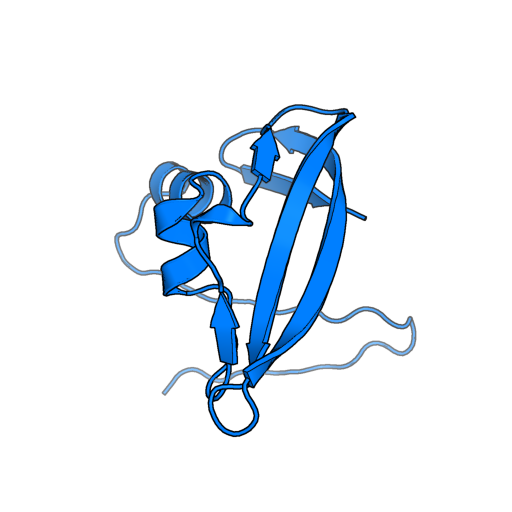-0.405 1.00 98.62 83 LEU A CA 1
ATOM 626 C C . LEU A 1 83 ? -10.246 -1.764 -0.122 1.00 98.62 83 LEU A C 1
ATOM 628 O O . LEU A 1 83 ? -11.198 -1.134 -0.581 1.00 98.62 83 LEU A O 1
ATOM 632 N N . ILE A 1 84 ? -10.422 -2.827 0.656 1.00 98.62 84 ILE A N 1
ATOM 633 C CA . ILE A 1 84 ? -11.739 -3.402 0.972 1.0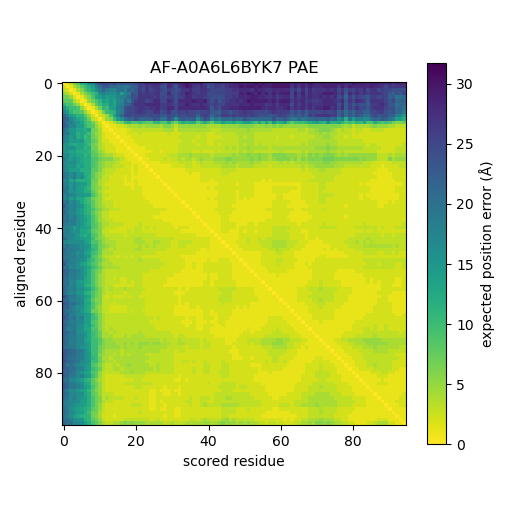0 98.62 84 ILE A CA 1
ATOM 634 C C . ILE A 1 84 ? -12.235 -3.022 2.367 1.00 98.62 84 ILE A C 1
ATOM 636 O O . ILE A 1 84 ? -13.437 -3.061 2.620 1.00 98.62 84 ILE A O 1
ATOM 640 N N . GLU A 1 85 ? -11.337 -2.605 3.260 1.00 98.44 85 GLU A N 1
ATOM 641 C CA . GLU A 1 85 ? -11.692 -2.065 4.570 1.00 98.44 85 GLU A CA 1
ATOM 642 C C . GLU A 1 85 ? -10.676 -1.005 4.995 1.00 98.44 85 GLU A C 1
ATOM 644 O O . GLU A 1 85 ? -9.464 -1.221 4.912 1.00 98.44 85 GLU A O 1
ATOM 649 N N . VAL A 1 86 ? -11.179 0.141 5.455 1.00 98.44 86 VAL A N 1
ATOM 650 C CA . VAL A 1 86 ? -10.360 1.269 5.905 1.00 98.44 86 VAL A CA 1
ATOM 651 C C . VAL A 1 86 ? -10.982 1.855 7.168 1.00 98.44 86 VAL A C 1
ATOM 653 O O . VAL A 1 86 ? -12.034 2.488 7.114 1.00 98.44 86 VAL A O 1
ATOM 656 N N . GLU A 1 87 ? -10.314 1.659 8.302 1.00 98.44 87 GLU A N 1
ATOM 657 C CA . GLU A 1 87 ? -10.699 2.212 9.603 1.00 98.44 87 GLU A CA 1
ATOM 658 C C . GLU A 1 87 ? -9.493 2.937 10.203 1.00 98.44 87 GLU A C 1
ATOM 660 O O . GLU A 1 87 ? -8.714 2.378 10.979 1.00 98.44 87 GLU A O 1
ATOM 665 N N . ALA A 1 88 ? -9.290 4.190 9.798 1.00 97.44 88 ALA A N 1
ATOM 666 C CA . ALA A 1 88 ? -8.137 4.962 10.242 1.00 97.44 88 ALA A CA 1
ATOM 667 C C . ALA A 1 88 ? -8.166 5.213 11.770 1.00 97.44 88 ALA A C 1
ATOM 669 O O . ALA A 1 88 ? -9.227 5.531 12.314 1.00 97.44 88 ALA A O 1
ATOM 670 N N . PRO A 1 89 ? -7.018 5.121 12.473 1.00 98.00 89 PRO A N 1
ATOM 671 C CA . PRO A 1 89 ? -5.694 4.709 11.984 1.00 98.00 89 PRO A CA 1
ATOM 672 C C . PRO A 1 89 ? -5.408 3.203 12.159 1.00 98.00 89 PRO A C 1
ATOM 674 O O . PRO A 1 89 ? -4.279 2.760 11.970 1.00 98.00 89 PRO A O 1
ATOM 677 N N . ASN A 1 90 ? -6.391 2.417 12.598 1.00 97.56 90 ASN A N 1
ATOM 678 C CA . ASN A 1 90 ? -6.168 1.093 13.178 1.00 97.56 90 ASN A CA 1
ATOM 679 C C . ASN A 1 90 ? -6.201 -0.051 12.161 1.00 97.56 90 ASN A C 1
ATOM 681 O O . ASN A 1 90 ? -5.726 -1.144 12.475 1.00 97.56 90 ASN A O 1
ATOM 685 N N . ARG A 1 91 ? -6.786 0.158 10.974 1.00 98.06 91 ARG A N 1
ATOM 686 C CA . ARG A 1 91 ? -6.992 -0.927 10.013 1.00 98.06 91 ARG A CA 1
ATOM 687 C C . ARG A 1 91 ? -6.974 -0.460 8.561 1.00 98.06 91 ARG A C 1
ATOM 689 O O . ARG A 1 91 ? -7.641 0.507 8.199 1.00 98.06 91 ARG A O 1
ATOM 696 N N . LEU A 1 92 ? -6.244 -1.205 7.738 1.00 97.75 92 LEU A N 1
ATOM 697 C CA . LEU A 1 92 ? -6.165 -1.068 6.287 1.00 97.75 92 LEU A CA 1
ATOM 698 C C . LEU A 1 92 ? -6.077 -2.482 5.701 1.00 97.75 92 LEU A C 1
ATOM 700 O O . LEU A 1 92 ? -5.194 -3.241 6.099 1.00 97.75 92 LEU A O 1
ATOM 704 N N . VAL A 1 93 ? -6.998 -2.857 4.813 1.00 98.12 93 VAL A N 1
ATOM 705 C CA . VAL A 1 93 ? -6.994 -4.179 4.164 1.00 98.12 93 VAL A CA 1
ATOM 706 C C . VAL A 1 93 ? -7.165 -4.025 2.662 1.00 98.12 93 VAL A C 1
ATOM 708 O O . VAL A 1 93 ? -8.116 -3.385 2.212 1.00 98.12 93 VAL A O 1
ATOM 711 N N . GLY A 1 94 ? -6.246 -4.637 1.915 1.00 96.25 94 GLY A N 1
ATOM 712 C CA . GLY A 1 94 ? -6.253 -4.738 0.457 1.00 96.25 94 GLY A CA 1
ATOM 713 C C . GLY A 1 94 ? -6.327 -6.190 -0.027 1.00 96.25 94 GLY A C 1
ATOM 714 O O . GLY A 1 94 ? -6.261 -7.119 0.781 1.00 96.25 94 GLY A O 1
ATOM 715 N N . THR A 1 95 ? -6.491 -6.358 -1.338 1.00 94.62 95 THR A N 1
ATO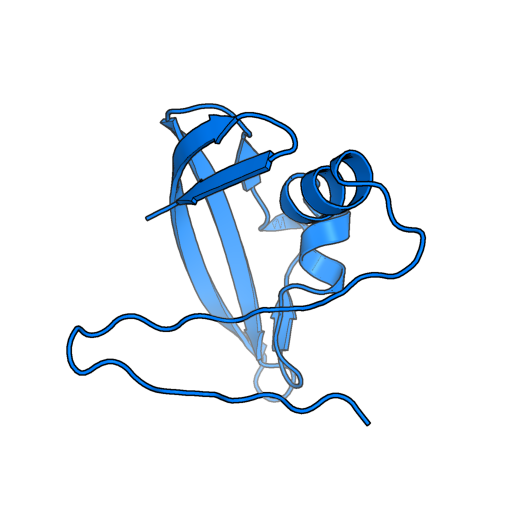M 716 C CA . THR A 1 95 ? -6.505 -7.646 -2.059 1.00 94.62 95 THR A CA 1
ATOM 717 C C . THR A 1 95 ? -5.152 -8.014 -2.633 1.00 94.62 95 THR A C 1
ATOM 719 O O . THR A 1 95 ? -4.491 -7.073 -3.125 1.00 94.62 95 THR A O 1
#

Foldseek 3Di:
DDDFPFDDDPPPDGDGDDDDPPDDLQVVQCLQQPLVSCQVPVDDPQKGKDSVQAFHDQDAQGKGKIWIARNPPRDIDIDIWGWHDHDPSPDTDID

Mean predicted aligned error: 5.86 Å